Protein AF-D8SD39-F1 (afdb_monomer_lite)

Radius of gyration: 10.91 Å; chains: 1; bounding box: 27×25×32 Å

InterPro domains:
  IPR006455 Homeodomain, ZF-HD class [TIGR01565] (1-57)
  IPR009057 Homedomain-like superfamily [SSF46689] (1-57)

Secondary structure (DSSP, 8-state):
-PPPP---HHHHHHHHHHHHHTTT---STTHHHHHHHHHHHT--HHHHHHHHHHHTT-

pLDDT: mean 93.63, std 5.68, range [66.75, 97.81]

Foldseek 3Di:
DDDDDDADPVLVVLLVVVCVVVVLDDDPVCVVVLVVSCVVSVHDSVRSNVVSVVPVVD

Organism: Selaginella moellendorffii (NCBI:txid88036)

Structure (mmCIF, N/CA/C/O backbone):
data_AF-D8SD39-F1
#
_entry.id   AF-D8SD39-F1
#
loop_
_atom_site.group_PDB
_atom_site.id
_atom_site.type_symbol
_atom_site.label_atom_id
_atom_site.label_alt_id
_atom_site.label_comp_id
_atom_site.label_asym_id
_atom_site.label_entity_id
_atom_site.label_seq_id
_atom_site.pdbx_PDB_ins_code
_atom_site.Cartn_x
_atom_site.Cartn_y
_atom_site.Cartn_z
_atom_site.occupancy
_atom_site.B_iso_or_equiv
_atom_site.auth_seq_id
_atom_site.auth_comp_id
_atom_site.auth_asym_id
_atom_site.auth_atom_id
_atom_site.pdbx_PDB_model_num
ATOM 1 N N . LYS A 1 1 ? -0.581 -0.459 -22.908 1.00 76.56 1 LYS A N 1
ATOM 2 C CA . LYS A 1 1 ? 0.640 -1.215 -22.514 1.00 76.56 1 LYS A CA 1
ATOM 3 C C . LYS A 1 1 ? 0.755 -1.174 -20.990 1.00 76.56 1 LYS A C 1
ATOM 5 O O . LYS A 1 1 ? 0.728 -0.081 -20.444 1.00 76.56 1 LYS A O 1
ATOM 10 N N . ARG A 1 2 ? 0.777 -2.316 -20.286 1.00 77.62 2 ARG A N 1
ATOM 11 C CA . ARG A 1 2 ? 0.980 -2.332 -18.823 1.00 77.62 2 ARG A CA 1
ATOM 12 C C . ARG A 1 2 ? 2.468 -2.126 -18.550 1.00 77.62 2 ARG A C 1
ATOM 14 O O . ARG A 1 2 ? 3.284 -2.863 -19.096 1.00 77.62 2 ARG A O 1
ATOM 21 N N . PHE A 1 3 ? 2.818 -1.131 -17.745 1.00 83.81 3 PHE A N 1
ATOM 22 C CA . PHE A 1 3 ? 4.195 -0.957 -17.298 1.00 83.81 3 PHE A CA 1
ATOM 23 C C . PHE A 1 3 ? 4.431 -1.851 -16.090 1.00 83.81 3 PHE A C 1
ATOM 25 O O . PHE A 1 3 ? 3.638 -1.859 -15.149 1.00 83.81 3 PHE A O 1
ATOM 32 N N . ARG A 1 4 ? 5.500 -2.643 -16.139 1.00 86.56 4 ARG A N 1
ATOM 33 C CA . ARG A 1 4 ? 5.869 -3.504 -15.022 1.00 86.56 4 ARG A CA 1
ATOM 34 C C . ARG A 1 4 ? 6.495 -2.639 -13.936 1.00 86.56 4 ARG A C 1
ATOM 36 O O . ARG A 1 4 ? 7.554 -2.057 -14.153 1.00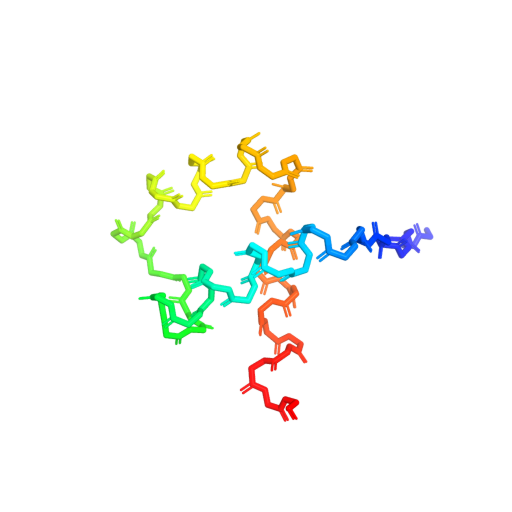 86.56 4 ARG A O 1
ATOM 43 N N . THR A 1 5 ? 5.852 -2.579 -12.777 1.00 90.12 5 THR A N 1
ATOM 44 C CA . THR A 1 5 ? 6.427 -1.940 -11.593 1.00 90.12 5 THR A CA 1
ATOM 45 C C . THR A 1 5 ? 7.698 -2.684 -11.185 1.00 90.12 5 THR A C 1
ATOM 47 O O . THR A 1 5 ? 7.697 -3.915 -11.093 1.00 90.12 5 THR A O 1
ATOM 50 N N . LYS A 1 6 ? 8.787 -1.947 -10.955 1.00 92.31 6 LYS A N 1
ATOM 51 C CA . LYS A 1 6 ? 9.998 -2.456 -10.306 1.00 92.31 6 LYS A CA 1
ATOM 52 C C . LYS A 1 6 ? 10.022 -1.913 -8.883 1.00 92.31 6 LYS A C 1
ATOM 54 O O . LYS A 1 6 ? 9.822 -0.719 -8.698 1.00 92.31 6 LYS A O 1
ATOM 59 N N . PHE A 1 7 ? 10.255 -2.793 -7.917 1.00 95.50 7 PHE A N 1
ATOM 60 C CA . PHE A 1 7 ? 10.391 -2.432 -6.508 1.00 95.50 7 PHE A CA 1
ATOM 61 C C . PHE A 1 7 ? 11.863 -2.495 -6.113 1.00 95.50 7 PHE A C 1
ATOM 63 O O . PHE A 1 7 ? 12.564 -3.424 -6.541 1.00 95.50 7 PHE A O 1
ATOM 70 N N . SER A 1 8 ? 12.317 -1.540 -5.301 1.00 96.44 8 SER A N 1
ATOM 71 C CA . SER A 1 8 ? 13.620 -1.638 -4.636 1.00 96.44 8 SER A CA 1
ATOM 72 C C . SER A 1 8 ? 13.631 -2.809 -3.641 1.00 96.44 8 SER A C 1
ATOM 74 O O . SER A 1 8 ? 12.580 -3.369 -3.318 1.00 96.44 8 SER A O 1
ATOM 76 N N . MET A 1 9 ? 14.813 -3.210 -3.162 1.00 96.50 9 MET A N 1
ATOM 77 C CA . MET A 1 9 ? 14.894 -4.254 -2.131 1.00 96.50 9 MET A CA 1
ATOM 78 C C . MET A 1 9 ? 14.206 -3.820 -0.831 1.00 96.50 9 MET A C 1
ATOM 80 O O . MET A 1 9 ? 13.394 -4.580 -0.319 1.00 96.50 9 MET A O 1
ATOM 84 N N . ASP A 1 10 ? 14.425 -2.578 -0.390 1.00 96.56 10 ASP A N 1
ATOM 85 C CA . ASP A 1 10 ? 13.763 -1.998 0.790 1.00 96.56 10 ASP A CA 1
ATOM 86 C C . ASP A 1 10 ? 12.229 -2.012 0.661 1.00 96.56 10 ASP A C 1
ATOM 88 O O . ASP A 1 10 ? 11.521 -2.431 1.574 1.00 96.56 10 ASP A O 1
ATOM 92 N N . GLN A 1 11 ? 11.696 -1.658 -0.517 1.00 97.06 11 GLN A N 1
ATOM 93 C CA . GLN A 1 11 ? 10.255 -1.740 -0.763 1.00 97.06 11 GLN A CA 1
ATOM 94 C C . GLN A 1 11 ? 9.743 -3.175 -0.639 1.00 97.06 11 GLN A C 1
ATOM 96 O O . GLN A 1 11 ? 8.700 -3.395 -0.031 1.00 97.06 11 GLN A O 1
ATOM 101 N N . LYS A 1 12 ? 10.459 -4.159 -1.198 1.00 96.69 12 LYS A N 1
ATOM 102 C CA . LYS A 1 12 ? 10.057 -5.568 -1.097 1.00 96.69 12 LYS A CA 1
ATOM 103 C C . LYS A 1 12 ? 10.067 -6.044 0.347 1.00 96.69 12 LYS A C 1
ATOM 105 O O . LYS A 1 12 ? 9.098 -6.666 0.753 1.00 96.69 12 LYS A O 1
ATOM 110 N N . GLU A 1 13 ? 11.123 -5.753 1.098 1.00 97.31 13 GLU A N 1
ATOM 111 C CA . GLU A 1 13 ? 11.251 -6.157 2.499 1.00 97.31 13 GLU A CA 1
ATOM 112 C C . GLU A 1 13 ? 10.098 -5.600 3.341 1.00 97.31 13 GLU A C 1
ATOM 114 O O . GLU A 1 13 ? 9.366 -6.365 3.969 1.00 97.31 13 GLU A O 1
ATOM 119 N N . LYS A 1 14 ? 9.831 -4.293 3.237 1.00 97.81 14 LYS A N 1
ATOM 120 C CA . LYS A 1 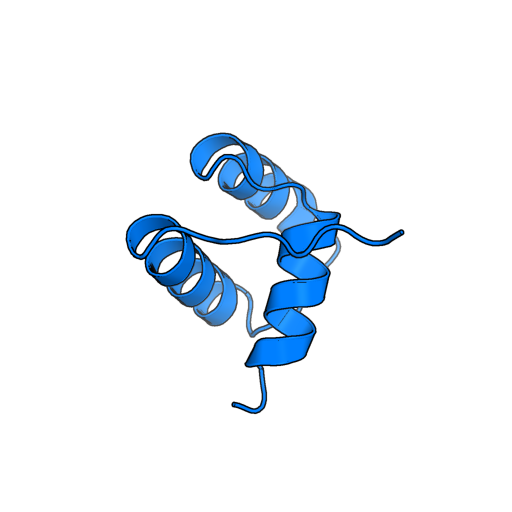14 ? 8.686 -3.652 3.902 1.00 97.81 14 LYS A CA 1
ATOM 121 C C . LYS A 1 14 ? 7.351 -4.257 3.467 1.00 97.81 14 LYS A C 1
ATOM 123 O O . LYS A 1 14 ? 6.475 -4.489 4.298 1.00 97.81 14 LYS A O 1
ATOM 128 N N . MET A 1 15 ? 7.185 -4.543 2.173 1.00 97.56 15 MET A N 1
ATOM 129 C CA . MET A 1 15 ? 5.971 -5.168 1.633 1.00 97.56 15 MET A CA 1
ATOM 130 C C . MET A 1 15 ? 5.784 -6.607 2.124 1.00 97.56 15 MET A C 1
ATOM 132 O O . MET A 1 15 ? 4.649 -6.984 2.404 1.00 97.56 15 MET A O 1
ATOM 136 N N . TYR A 1 16 ? 6.860 -7.380 2.287 1.00 97.69 16 TYR A N 1
ATOM 137 C CA . TYR A 1 16 ? 6.824 -8.715 2.889 1.00 97.69 16 TYR A CA 1
ATOM 138 C C . TYR A 1 16 ? 6.428 -8.644 4.363 1.00 97.69 16 TYR A C 1
ATOM 140 O O . TYR A 1 16 ? 5.459 -9.284 4.755 1.00 97.69 16 TYR A O 1
ATOM 148 N N . MET A 1 17 ? 7.100 -7.809 5.159 1.00 97.00 17 MET A N 1
ATOM 149 C CA . MET A 1 17 ? 6.784 -7.643 6.584 1.00 97.00 17 MET A CA 1
ATOM 150 C C . MET A 1 17 ? 5.329 -7.211 6.803 1.00 97.00 17 MET A C 1
ATOM 152 O O . MET A 1 17 ? 4.633 -7.741 7.670 1.00 97.00 17 MET A O 1
ATOM 156 N N . PHE A 1 18 ? 4.843 -6.269 5.989 1.00 97.12 18 PHE A N 1
ATOM 157 C CA . PHE A 1 18 ? 3.446 -5.855 6.032 1.00 97.12 18 PHE A CA 1
ATOM 158 C C . PHE A 1 18 ? 2.502 -6.996 5.639 1.00 97.12 18 PHE A C 1
ATOM 160 O O . PHE A 1 18 ? 1.494 -7.205 6.312 1.00 97.12 18 PHE A O 1
ATOM 167 N N . ALA A 1 19 ? 2.817 -7.741 4.574 1.00 96.69 19 ALA A N 1
ATOM 168 C CA . ALA A 1 19 ? 1.986 -8.840 4.094 1.00 96.69 19 ALA A CA 1
ATOM 169 C C . ALA A 1 19 ? 1.867 -9.980 5.111 1.00 96.69 19 ALA A C 1
ATOM 171 O O . ALA A 1 19 ? 0.754 -10.456 5.325 1.00 96.69 19 ALA A O 1
ATOM 172 N N . GLU A 1 20 ? 2.961 -10.351 5.777 1.00 95.88 20 GLU A N 1
ATOM 173 C CA . GLU A 1 20 ? 2.964 -11.308 6.890 1.00 95.88 20 GLU A CA 1
ATOM 174 C C . GLU A 1 20 ? 2.039 -10.83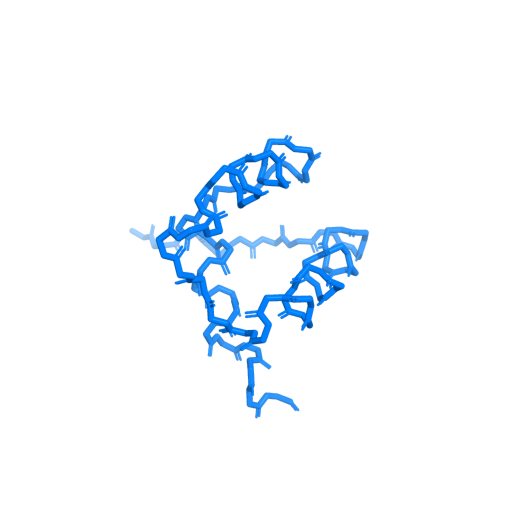6 8.020 1.00 95.88 20 GLU A C 1
ATOM 176 O O . GLU A 1 20 ? 1.162 -11.575 8.468 1.00 95.88 20 GLU A O 1
ATOM 181 N N . LYS A 1 21 ? 2.148 -9.559 8.416 1.00 94.31 21 LYS A N 1
ATOM 182 C CA . LYS A 1 21 ? 1.327 -8.967 9.484 1.00 94.31 21 LYS A CA 1
ATOM 183 C C . LYS A 1 21 ? -0.175 -8.998 9.184 1.00 94.31 21 LYS A C 1
ATOM 185 O O . LYS A 1 21 ? -0.967 -9.184 10.104 1.00 94.31 21 LYS A O 1
ATOM 190 N N . VAL A 1 22 ? -0.573 -8.809 7.924 1.00 94.00 22 VAL A N 1
ATOM 191 C CA . VAL A 1 22 ? -1.989 -8.844 7.501 1.00 94.00 22 VAL A CA 1
ATOM 192 C C . VAL A 1 22 ? -2.414 -10.204 6.926 1.00 94.00 22 VAL A C 1
ATOM 194 O O . VAL A 1 22 ? -3.476 -10.318 6.314 1.00 94.00 22 VAL A O 1
ATOM 197 N N . GLY A 1 23 ? -1.585 -11.245 7.065 1.00 94.56 23 GLY A N 1
ATOM 198 C CA . GLY A 1 23 ? -1.898 -12.603 6.609 1.00 94.56 23 GLY A CA 1
ATOM 199 C C . GLY A 1 23 ? -2.151 -12.712 5.102 1.00 94.56 23 GLY A C 1
ATOM 200 O O . GLY A 1 23 ? -3.057 -13.423 4.667 1.00 94.56 23 GLY A O 1
ATOM 201 N N . TRP A 1 24 ? -1.400 -11.961 4.293 1.00 95.81 24 TRP A N 1
ATOM 202 C CA . TRP A 1 24 ? -1.474 -11.966 2.826 1.00 95.81 24 TRP A CA 1
ATOM 203 C C . TRP A 1 24 ? -2.839 -11.584 2.231 1.00 95.81 24 TRP A C 1
ATOM 205 O O . TRP A 1 24 ? -3.079 -11.747 1.028 1.00 95.81 24 TRP A O 1
ATOM 215 N N . ARG A 1 25 ? -3.733 -11.007 3.041 1.00 93.88 25 ARG A N 1
ATOM 216 C CA . ARG A 1 25 ? -5.078 -10.616 2.627 1.00 93.88 25 ARG A CA 1
ATOM 217 C C . ARG A 1 25 ? -5.479 -9.295 3.268 1.00 93.88 25 ARG A C 1
ATOM 219 O O . ARG A 1 25 ? -5.791 -9.234 4.444 1.00 93.88 25 ARG A O 1
ATOM 226 N N . ILE A 1 26 ? -5.591 -8.255 2.446 1.00 92.94 26 ILE A N 1
ATOM 2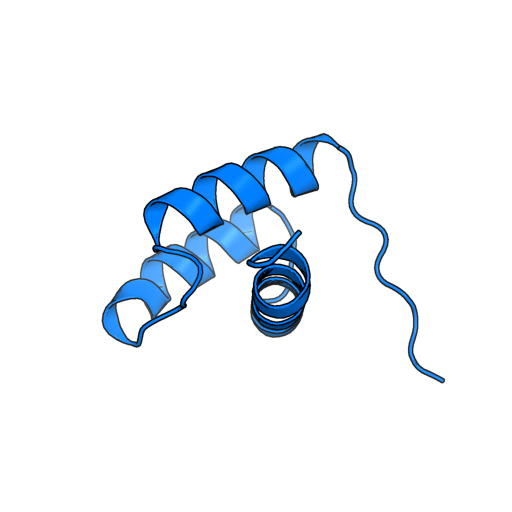27 C CA . ILE A 1 26 ? -6.108 -6.953 2.883 1.00 92.94 26 ILE A CA 1
ATOM 228 C C . ILE A 1 26 ? -7.610 -7.061 3.176 1.00 92.94 26 ILE A C 1
ATOM 230 O O . ILE A 1 26 ? -8.399 -7.331 2.260 1.00 92.94 26 ILE A O 1
ATOM 234 N N . GLN A 1 27 ? -8.005 -6.809 4.423 1.00 91.81 27 GLN A N 1
ATOM 235 C CA . GLN A 1 27 ? -9.401 -6.710 4.847 1.00 91.81 27 GLN A CA 1
ATOM 236 C C . GLN A 1 27 ? -9.849 -5.246 4.944 1.00 91.81 27 GLN A C 1
ATOM 238 O O . GLN A 1 27 ? -9.056 -4.316 4.805 1.00 91.81 27 GLN A O 1
ATOM 243 N N . LYS A 1 28 ? -11.153 -5.017 5.154 1.00 91.69 28 LYS A N 1
ATOM 244 C CA . LYS A 1 28 ? -11.703 -3.655 5.271 1.00 91.69 28 LYS A CA 1
ATOM 245 C C . LYS A 1 28 ? -11.180 -2.929 6.517 1.00 91.69 28 LYS A C 1
ATOM 247 O O . LYS A 1 28 ? -10.940 -1.733 6.461 1.00 91.69 28 LYS A O 1
ATOM 252 N N . HIS A 1 29 ? -10.967 -3.646 7.620 1.00 92.12 29 HIS A N 1
ATOM 253 C CA . HIS A 1 29 ? -10.423 -3.049 8.843 1.00 92.12 29 HIS A CA 1
ATOM 254 C C . HIS A 1 29 ? -8.944 -2.650 8.709 1.00 92.12 29 HIS A C 1
ATOM 256 O O . HIS A 1 29 ? -8.499 -1.749 9.410 1.00 92.12 29 HIS A O 1
ATOM 262 N N . ASP A 1 30 ? -8.206 -3.246 7.767 1.00 91.81 30 ASP A N 1
ATOM 263 C CA . ASP A 1 30 ? -6.807 -2.895 7.498 1.00 91.81 30 ASP A CA 1
ATOM 264 C C . ASP A 1 30 ? -6.663 -1.626 6.651 1.00 91.81 30 ASP A C 1
ATOM 266 O O . ASP A 1 30 ? -5.545 -1.200 6.375 1.00 91.81 30 ASP A O 1
ATOM 270 N N . GLU A 1 31 ? -7.760 -1.021 6.184 1.00 92.94 31 GLU A N 1
ATOM 271 C CA . GLU A 1 31 ? -7.721 0.032 5.165 1.00 92.94 31 GLU A CA 1
ATOM 272 C C . GLU A 1 31 ? -6.856 1.231 5.578 1.00 92.94 31 GLU A C 1
ATOM 274 O O . GLU A 1 31 ? -6.023 1.679 4.789 1.00 92.94 31 GLU A O 1
ATOM 279 N N . ALA A 1 32 ? -6.964 1.673 6.833 1.00 95.19 32 ALA A N 1
ATOM 280 C CA . ALA A 1 32 ? -6.132 2.746 7.371 1.00 95.19 32 ALA A CA 1
ATOM 281 C C . ALA A 1 32 ? -4.642 2.357 7.432 1.00 95.19 32 ALA A C 1
ATOM 283 O O . ALA A 1 32 ? -3.779 3.130 7.010 1.00 95.19 32 ALA A O 1
ATOM 284 N N . ALA A 1 33 ? -4.334 1.140 7.892 1.00 95.19 33 ALA A N 1
ATOM 285 C CA . ALA A 1 33 ? -2.962 0.641 7.978 1.00 95.19 33 ALA A CA 1
ATOM 286 C C . ALA A 1 33 ? -2.331 0.476 6.587 1.00 95.19 33 ALA A C 1
ATOM 288 O O . ALA A 1 33 ? -1.190 0.874 6.368 1.00 95.19 33 ALA A O 1
ATOM 289 N N . VAL A 1 34 ? -3.097 -0.046 5.625 1.00 96.19 34 VAL A N 1
ATOM 290 C CA . VAL A 1 34 ? -2.691 -0.170 4.221 1.00 96.19 34 VAL A CA 1
ATOM 291 C C . VAL A 1 34 ? -2.423 1.199 3.613 1.00 96.19 34 VAL A C 1
ATOM 293 O O . VAL A 1 34 ? -1.438 1.352 2.895 1.00 96.19 34 VAL A O 1
ATOM 296 N N . GLN A 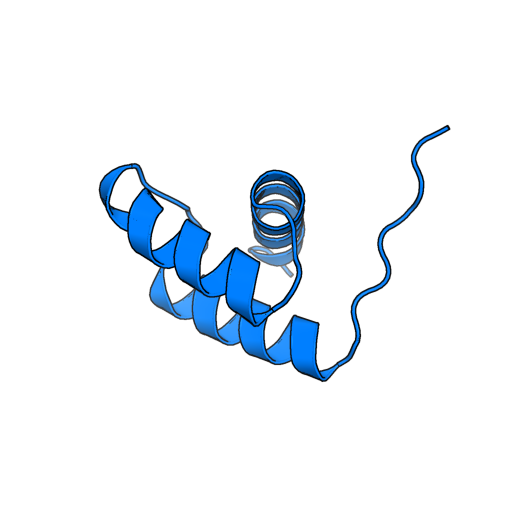1 35 ? -3.283 2.187 3.867 1.00 96.31 35 GLN A N 1
ATOM 297 C CA . GLN A 1 35 ? -3.108 3.532 3.327 1.00 96.31 35 GLN A CA 1
ATOM 298 C C . GLN A 1 35 ? -1.846 4.197 3.882 1.00 96.31 35 GLN A C 1
ATOM 300 O O . GLN A 1 35 ? -1.070 4.749 3.101 1.00 96.31 35 GLN A O 1
ATOM 305 N N . HIS A 1 36 ? -1.613 4.091 5.192 1.00 97.06 36 HIS A N 1
ATOM 306 C CA . HIS A 1 36 ? -0.406 4.609 5.832 1.00 97.06 36 HIS A CA 1
ATOM 307 C C . HIS A 1 36 ? 0.860 3.936 5.283 1.00 97.06 36 HIS A C 1
ATOM 309 O O . HIS A 1 36 ? 1.759 4.617 4.796 1.00 97.06 36 HIS A O 1
ATOM 315 N N . PHE A 1 37 ? 0.874 2.602 5.239 1.00 97.62 37 PHE A N 1
ATOM 316 C CA . PHE A 1 37 ? 1.979 1.824 4.681 1.00 97.62 37 PHE A CA 1
ATOM 317 C C . PHE A 1 37 ? 2.270 2.188 3.216 1.00 97.62 37 PHE A C 1
ATOM 319 O O . PHE A 1 37 ? 3.414 2.399 2.820 1.00 97.62 37 PHE A O 1
ATOM 326 N N . CYS A 1 38 ? 1.226 2.300 2.392 1.00 97.12 38 CYS A N 1
ATOM 327 C CA . CYS A 1 38 ? 1.355 2.676 0.987 1.00 97.12 38 CYS A CA 1
ATOM 328 C C . CYS A 1 38 ? 1.980 4.069 0.812 1.00 97.12 38 CYS A C 1
ATOM 330 O O . CYS A 1 38 ? 2.783 4.262 -0.104 1.00 97.12 38 CYS A O 1
ATOM 332 N N . ALA A 1 39 ? 1.614 5.022 1.674 1.00 97.12 39 ALA A N 1
ATOM 333 C CA . ALA A 1 39 ? 2.176 6.368 1.666 1.00 97.12 39 ALA A CA 1
ATOM 334 C C . ALA A 1 39 ? 3.657 6.370 2.078 1.00 97.12 39 ALA A C 1
ATOM 336 O O . ALA A 1 39 ? 4.458 7.022 1.417 1.00 97.12 39 ALA A O 1
ATOM 337 N N . GLU A 1 40 ? 4.024 5.594 3.101 1.00 96.94 40 GLU A N 1
ATOM 338 C CA . GLU A 1 40 ? 5.406 5.472 3.583 1.00 96.94 40 GLU A CA 1
ATOM 339 C C . GLU A 1 40 ? 6.334 4.820 2.543 1.00 96.94 40 GLU A C 1
ATOM 341 O O . GLU A 1 40 ? 7.422 5.317 2.261 1.00 96.94 40 GLU A O 1
ATOM 346 N N . VAL A 1 41 ? 5.893 3.721 1.926 1.00 96.50 41 VAL A N 1
ATOM 347 C CA . VAL A 1 41 ? 6.707 2.933 0.979 1.00 96.50 41 VAL A CA 1
ATOM 348 C C . VAL A 1 41 ? 6.669 3.506 -0.448 1.00 96.50 41 VAL A C 1
ATOM 350 O O . VAL A 1 41 ? 7.461 3.120 -1.315 1.00 96.50 41 VAL A O 1
ATOM 353 N N . GLY A 1 42 ? 5.747 4.435 -0.719 1.00 96.12 42 GLY A N 1
ATOM 354 C CA . GLY A 1 42 ? 5.561 5.037 -2.040 1.00 96.12 42 GLY A CA 1
ATOM 355 C C . GLY A 1 42 ? 4.936 4.077 -3.057 1.00 96.12 42 GLY A C 1
ATOM 356 O O . GLY A 1 42 ? 5.260 4.112 -4.246 1.00 96.12 42 GLY A O 1
ATOM 357 N N . VAL A 1 43 ? 4.044 3.190 -2.607 1.00 95.75 43 VAL A N 1
ATOM 358 C CA . VAL A 1 43 ? 3.386 2.176 -3.446 1.00 95.75 43 VAL A CA 1
ATOM 359 C C . VAL A 1 43 ? 1.881 2.403 -3.446 1.00 95.75 43 VAL A C 1
ATOM 361 O O . VAL A 1 43 ? 1.263 2.634 -2.418 1.00 95.75 43 VAL A O 1
ATOM 364 N N . LYS A 1 44 ? 1.238 2.300 -4.613 1.00 95.00 44 LYS A N 1
ATOM 365 C CA . LYS A 1 44 ? -0.228 2.392 -4.695 1.00 95.00 44 LYS A CA 1
ATOM 366 C C . LYS A 1 44 ? -0.875 1.151 -4.075 1.00 95.00 44 LYS A C 1
ATOM 368 O O . LYS A 1 44 ? -0.484 0.033 -4.402 1.00 95.00 44 LYS A O 1
ATOM 373 N N . ARG A 1 45 ? -1.975 1.323 -3.335 1.00 95.62 45 ARG A N 1
ATOM 374 C CA . ARG A 1 45 ? -2.764 0.214 -2.757 1.00 95.62 45 ARG A CA 1
ATOM 375 C C . ARG A 1 45 ? -3.080 -0.908 -3.750 1.00 95.62 45 ARG A C 1
ATOM 377 O O . ARG A 1 45 ? -2.936 -2.082 -3.428 1.00 95.62 45 ARG A O 1
ATOM 384 N N . HIS A 1 46 ? -3.507 -0.563 -4.967 1.00 94.62 46 HIS A N 1
ATOM 385 C CA . HIS A 1 46 ? -3.797 -1.562 -6.002 1.00 94.62 46 HIS A CA 1
ATOM 386 C C . HIS A 1 46 ? -2.557 -2.389 -6.377 1.00 94.62 46 HIS A C 1
ATOM 388 O O . HIS A 1 46 ? -2.653 -3.600 -6.555 1.00 94.62 46 HIS A O 1
ATOM 394 N N . VAL A 1 47 ? -1.392 -1.742 -6.450 1.00 95.56 47 VAL A N 1
ATOM 395 C CA . VAL A 1 47 ? -0.115 -2.391 -6.761 1.00 95.56 47 VAL A CA 1
ATOM 396 C C . VAL A 1 47 ? 0.301 -3.326 -5.626 1.00 95.56 47 VAL A C 1
ATOM 398 O O . VAL A 1 47 ? 0.647 -4.470 -5.906 1.00 95.56 47 VAL A O 1
ATOM 401 N N . LEU A 1 48 ? 0.187 -2.888 -4.366 1.00 96.25 48 LEU A N 1
ATOM 402 C CA . LEU A 1 48 ? 0.428 -3.737 -3.194 1.00 96.25 48 LEU A CA 1
ATOM 403 C C . LEU A 1 48 ? -0.494 -4.962 -3.191 1.00 96.25 48 LEU A C 1
ATOM 405 O O . LEU A 1 48 ? -0.022 -6.081 -3.036 1.00 96.25 48 LEU A O 1
ATOM 409 N N . LYS A 1 49 ? -1.796 -4.775 -3.445 1.00 95.88 49 LYS A N 1
ATOM 410 C CA . LYS A 1 49 ? -2.775 -5.873 -3.497 1.00 95.88 49 LYS A CA 1
ATOM 411 C C . LYS A 1 49 ? -2.412 -6.925 -4.550 1.00 95.88 49 LYS A C 1
ATOM 413 O O . LYS A 1 49 ? -2.454 -8.118 -4.263 1.00 95.88 49 LYS A O 1
ATOM 418 N N . VAL A 1 50 ? -2.077 -6.491 -5.769 1.00 95.00 50 VAL A N 1
ATOM 419 C CA . VAL A 1 50 ? -1.662 -7.400 -6.852 1.00 95.00 50 VAL A CA 1
ATOM 420 C C . VAL A 1 50 ? -0.344 -8.086 -6.499 1.00 95.00 50 VAL A C 1
ATOM 422 O O . VAL A 1 50 ? -0.202 -9.285 -6.718 1.00 95.00 50 VAL A O 1
ATOM 425 N N . TRP A 1 51 ? 0.605 -7.353 -5.917 1.00 96.25 51 TRP A N 1
ATOM 426 C CA . TRP A 1 51 ? 1.868 -7.923 -5.468 1.00 96.25 51 TRP A CA 1
ATOM 427 C C . TRP A 1 51 ? 1.659 -8.996 -4.392 1.00 96.25 51 TRP A C 1
ATOM 429 O O . TRP A 1 51 ? 2.164 -10.099 -4.560 1.00 96.25 51 TRP A O 1
ATOM 439 N N . MET A 1 52 ? 0.855 -8.739 -3.356 1.00 96.62 52 MET A N 1
ATOM 440 C CA . MET A 1 52 ? 0.554 -9.728 -2.313 1.00 96.62 52 MET A CA 1
ATOM 441 C C . MET A 1 52 ? -0.101 -10.980 -2.903 1.00 96.62 52 MET A C 1
ATOM 443 O O . MET A 1 52 ? 0.288 -12.094 -2.574 1.00 96.62 52 MET A O 1
ATOM 447 N N . HIS A 1 53 ? -1.047 -10.812 -3.835 1.00 95.50 53 HIS A N 1
ATOM 448 C CA . HIS A 1 53 ? -1.678 -11.943 -4.519 1.00 95.50 53 HIS A CA 1
ATOM 449 C C . HIS A 1 53 ? -0.677 -12.800 -5.304 1.00 95.50 53 HIS A C 1
ATOM 451 O O . HIS A 1 53 ? -0.826 -14.017 -5.343 1.00 95.50 53 HIS A O 1
ATOM 457 N N . ASN A 1 54 ? 0.327 -12.172 -5.914 1.00 94.44 54 ASN A N 1
ATOM 458 C CA . ASN A 1 54 ? 1.347 -12.876 -6.683 1.00 94.44 54 ASN A CA 1
ATOM 459 C C . ASN A 1 54 ? 2.399 -13.559 -5.803 1.00 94.44 54 ASN A C 1
ATOM 461 O O . ASN A 1 54 ? 3.018 -14.502 -6.273 1.00 94.44 54 ASN A O 1
ATOM 465 N N . ASN A 1 55 ? 2.632 -13.071 -4.5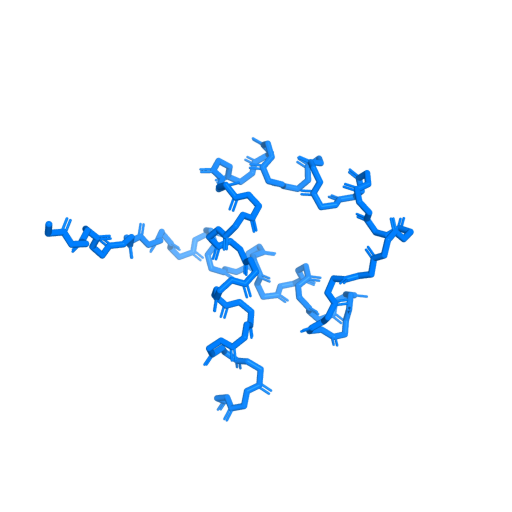80 1.00 94.75 55 ASN A N 1
ATOM 466 C CA . ASN A 1 55 ? 3.704 -13.573 -3.714 1.00 94.75 55 ASN A CA 1
ATOM 467 C C . ASN A 1 55 ? 3.213 -14.514 -2.599 1.00 94.75 55 ASN A C 1
ATOM 469 O O . ASN A 1 55 ? 4.014 -15.264 -2.070 1.00 94.75 55 ASN A O 1
ATOM 473 N N . LYS A 1 56 ? 1.911 -14.552 -2.278 1.00 89.50 56 LYS A N 1
ATOM 474 C CA . LYS A 1 56 ? 1.349 -15.385 -1.187 1.00 89.50 56 LYS A CA 1
ATOM 475 C C . LYS A 1 56 ? 1.507 -16.911 -1.339 1.00 89.50 56 LYS A C 1
ATOM 477 O O . LYS A 1 56 ? 1.108 -17.651 -0.446 1.00 89.50 56 LYS A O 1
ATOM 482 N N . HIS A 1 57 ? 1.946 -17.386 -2.502 1.00 83.25 57 HIS A N 1
ATOM 483 C CA . HIS A 1 57 ? 2.162 -18.808 -2.808 1.00 83.25 57 HIS A CA 1
ATOM 484 C C . HIS A 1 57 ? 3.543 -19.054 -3.425 1.00 83.25 57 HIS A C 1
ATOM 486 O O . HIS A 1 57 ? 3.767 -20.108 -4.019 1.00 83.25 57 HIS A O 1
ATOM 492 N N . THR A 1 58 ? 4.418 -18.054 -3.345 1.00 66.75 58 THR A N 1
ATOM 493 C CA . THR A 1 58 ? 5.832 -18.197 -3.674 1.00 66.75 58 THR A CA 1
ATOM 494 C C . THR A 1 58 ? 6.560 -18.691 -2.437 1.00 66.75 58 THR A C 1
ATOM 496 O O . THR A 1 58 ? 7.456 -19.541 -2.608 1.00 66.75 58 THR A O 1
#

Sequence (58 aa):
KRFRTKFSMDQKEKMYMFAEKVGWRIQKHDEAAVQHFCAEVGVKRHVLKVWMHNNKHT